Protein AF-A0A5E4AX38-F1 (afdb_monomer_lite)

Organism: Marmota monax (NCBI:txid9995)

InterPro domains:
  IPR026983 Dynein heavy chain [PTHR22878] (1-123)
  IPR027417 P-loop containing nucleoside triphosphate hydrolase [G3DSA:3.40.50.300] (31-123)
  IPR027417 P-loop containing nucleoside triphosphate hydrolase [SSF52540] (55-115)

Structure (mmCIF, N/CA/C/O backbone):
data_AF-A0A5E4AX38-F1
#
_entry.id   AF-A0A5E4AX38-F1
#
loop_
_atom_site.group_PDB
_atom_site.id
_atom_site.type_symbol
_atom_site.label_atom_id
_atom_site.label_alt_id
_atom_site.label_comp_id
_atom_site.label_asym_id
_atom_site.label_entity_id
_atom_site.label_seq_id
_atom_site.pdbx_PDB_ins_code
_atom_site.Cartn_x
_atom_site.Cartn_y
_atom_site.Cartn_z
_atom_site.occupancy
_atom_site.B_iso_or_equiv
_atom_site.auth_seq_id
_atom_site.auth_comp_id
_atom_site.auth_asym_id
_atom_site.auth_atom_id
_atom_site.pdbx_PDB_model_num
ATOM 1 N N . LEU A 1 1 ? 22.314 -14.614 -11.657 1.00 61.66 1 LEU A N 1
ATOM 2 C CA . LEU A 1 1 ? 22.506 -13.319 -10.962 1.00 61.66 1 LEU A CA 1
ATOM 3 C C . LEU A 1 1 ? 22.482 -12.223 -12.022 1.00 61.66 1 LEU A C 1
ATOM 5 O O . LEU A 1 1 ? 22.907 -12.534 -13.134 1.00 61.66 1 LEU A O 1
ATOM 9 N N . PRO A 1 2 ? 21.930 -11.027 -11.743 1.00 66.81 2 PRO A N 1
ATOM 10 C CA . PRO A 1 2 ? 21.822 -9.965 -12.743 1.00 66.81 2 PRO A CA 1
ATOM 11 C C . PRO A 1 2 ? 23.193 -9.628 -13.336 1.00 66.81 2 PRO A C 1
ATOM 13 O O . PRO A 1 2 ? 24.190 -9.583 -12.619 1.00 66.81 2 PRO A O 1
ATOM 16 N N . SER A 1 3 ? 23.237 -9.418 -14.653 1.00 72.06 3 SER A N 1
ATOM 17 C CA . SER A 1 3 ? 24.457 -9.049 -15.382 1.00 72.06 3 SER A CA 1
ATOM 18 C C . SER A 1 3 ? 24.881 -7.596 -15.138 1.00 72.06 3 SER A C 1
ATOM 20 O O . SER A 1 3 ? 26.026 -7.243 -15.401 1.00 72.06 3 SER A O 1
ATOM 22 N N . SER A 1 4 ? 23.963 -6.758 -14.648 1.00 74.69 4 SER A N 1
ATOM 23 C CA . SER A 1 4 ? 24.165 -5.342 -14.330 1.00 74.69 4 SER A CA 1
ATOM 24 C C . SER A 1 4 ? 23.135 -4.875 -13.296 1.00 74.69 4 SER A C 1
ATOM 26 O O . SER A 1 4 ? 21.994 -5.332 -13.341 1.00 74.69 4 SER A O 1
ATOM 28 N N . GLY A 1 5 ? 23.512 -3.933 -12.428 1.00 77.44 5 GLY A N 1
ATOM 29 C CA . GLY A 1 5 ? 22.655 -3.418 -11.352 1.00 77.44 5 GLY A CA 1
ATOM 30 C C . GLY A 1 5 ? 22.780 -4.207 -10.045 1.00 77.44 5 GLY A C 1
ATOM 31 O O . GLY A 1 5 ? 23.462 -5.230 -9.977 1.00 77.44 5 GLY A O 1
ATOM 32 N N . ASP A 1 6 ? 22.146 -3.706 -8.987 1.00 88.00 6 ASP A N 1
ATOM 33 C CA . ASP A 1 6 ? 22.065 -4.405 -7.704 1.00 88.00 6 ASP A CA 1
ATOM 34 C C . ASP A 1 6 ? 20.822 -5.311 -7.635 1.00 88.00 6 ASP A C 1
ATOM 36 O O . ASP A 1 6 ? 19.916 -5.242 -8.469 1.00 88.00 6 ASP A O 1
ATOM 40 N N . LEU A 1 7 ? 20.753 -6.171 -6.616 1.00 88.38 7 LEU A N 1
ATOM 41 C CA . LEU A 1 7 ? 19.589 -7.042 -6.405 1.00 88.38 7 LEU A CA 1
ATOM 42 C C . LEU A 1 7 ? 18.296 -6.262 -6.106 1.00 88.38 7 LEU A C 1
ATOM 44 O O . LEU A 1 7 ? 17.211 -6.819 -6.243 1.00 88.38 7 LEU A O 1
ATOM 48 N N . TRP A 1 8 ? 18.389 -4.989 -5.714 1.00 89.31 8 TRP A N 1
ATOM 49 C CA . TRP A 1 8 ? 17.236 -4.136 -5.420 1.00 89.31 8 TRP A CA 1
ATOM 50 C C . TRP A 1 8 ? 16.588 -3.577 -6.691 1.00 89.31 8 TRP A C 1
ATOM 52 O O . TRP A 1 8 ? 15.394 -3.262 -6.692 1.00 89.31 8 TRP A O 1
ATOM 62 N N . SER A 1 9 ? 17.351 -3.473 -7.777 1.00 90.81 9 SER A N 1
ATOM 63 C CA . SER A 1 9 ? 16.910 -2.979 -9.085 1.00 90.81 9 SER A CA 1
ATOM 64 C C . SER A 1 9 ? 16.128 -4.002 -9.919 1.00 9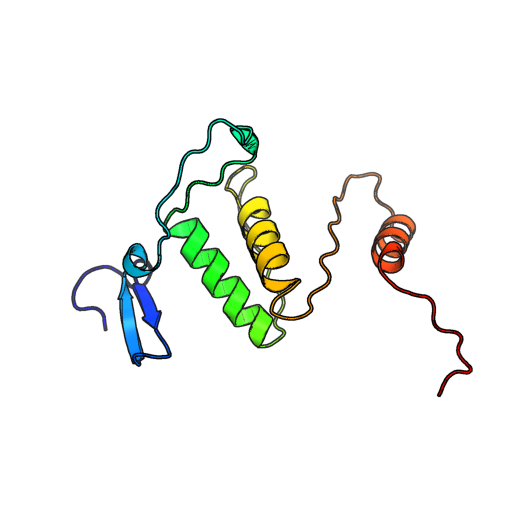0.81 9 SER A C 1
ATOM 66 O O . SER A 1 9 ? 15.535 -3.633 -10.930 1.00 90.81 9 SER A O 1
ATOM 68 N N . ILE A 1 10 ? 16.042 -5.258 -9.472 1.00 92.75 10 ILE A N 1
ATOM 69 C CA . ILE A 1 10 ? 15.393 -6.346 -10.215 1.00 92.75 10 ILE A CA 1
ATOM 70 C C . ILE A 1 10 ? 14.247 -7.009 -9.443 1.00 92.75 10 ILE A C 1
ATOM 72 O O . ILE A 1 10 ? 14.212 -7.011 -8.211 1.00 92.75 10 ILE A O 1
ATOM 76 N N . HIS A 1 11 ? 13.333 -7.631 -10.184 1.00 93.12 11 HIS A N 1
ATOM 77 C CA . HIS A 1 11 ? 12.314 -8.544 -9.681 1.00 93.12 11 HIS A CA 1
ATOM 78 C C . HIS A 1 11 ? 12.417 -9.906 -10.370 1.00 93.12 11 HIS A C 1
ATOM 80 O O . HIS A 1 11 ? 12.995 -10.040 -11.447 1.00 93.12 11 HIS A O 1
ATOM 86 N N . VAL A 1 12 ? 11.839 -10.932 -9.747 1.00 91.31 12 VAL A N 1
ATOM 87 C CA . VAL A 1 12 ? 11.668 -12.240 -10.390 1.00 91.31 12 VAL A CA 1
ATOM 88 C C . VAL A 1 12 ? 10.344 -12.234 -11.143 1.00 91.31 12 VAL A C 1
ATOM 90 O O . VAL A 1 12 ? 9.290 -12.033 -10.534 1.00 91.31 12 VAL A O 1
ATOM 93 N N . ASP A 1 13 ? 10.404 -12.441 -12.454 1.00 89.81 13 ASP A N 1
ATOM 94 C CA . ASP A 1 13 ? 9.263 -12.800 -13.288 1.00 89.81 13 ASP A CA 1
ATOM 95 C C . ASP A 1 13 ? 9.095 -14.325 -13.235 1.00 89.81 13 ASP A C 1
ATOM 97 O O . ASP A 1 13 ? 9.935 -15.085 -13.725 1.00 89.81 13 ASP A O 1
ATOM 101 N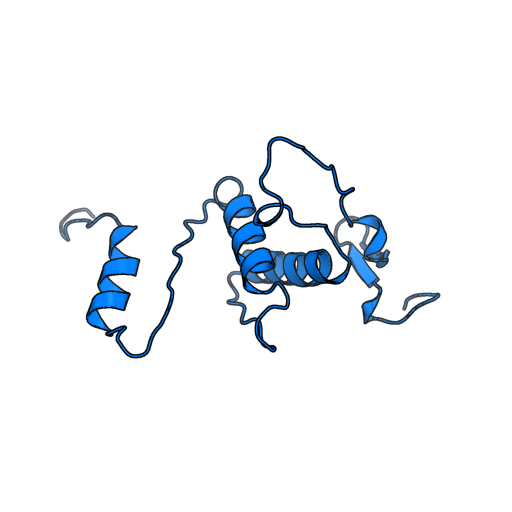 N . PHE A 1 14 ? 8.015 -14.772 -12.596 1.00 88.06 14 PHE A N 1
ATOM 102 C CA . PHE A 1 14 ? 7.721 -16.193 -12.425 1.00 88.06 14 PHE A CA 1
ATOM 103 C C . PHE A 1 14 ? 7.178 -16.855 -13.697 1.00 88.06 14 PHE A C 1
ATOM 105 O O . PHE A 1 14 ? 7.357 -18.064 -13.854 1.00 88.06 14 PHE A O 1
ATOM 112 N N . ASP A 1 15 ? 6.582 -16.088 -14.612 1.00 88.38 15 ASP A N 1
ATOM 113 C CA . ASP A 1 15 ? 6.021 -16.609 -15.858 1.00 88.38 15 ASP A CA 1
ATOM 114 C C . ASP A 1 15 ? 7.145 -16.892 -16.854 1.00 88.38 15 ASP A C 1
ATOM 116 O O . ASP A 1 15 ? 7.229 -17.979 -17.432 1.00 88.38 15 ASP A O 1
ATOM 120 N N . THR A 1 16 ? 8.074 -15.941 -17.004 1.00 90.75 16 THR A N 1
ATOM 121 C CA . THR A 1 16 ? 9.218 -16.103 -17.913 1.00 90.75 16 THR A CA 1
ATOM 122 C C . THR A 1 16 ? 10.465 -16.689 -17.253 1.00 90.75 16 THR A C 1
ATOM 124 O O . THR A 1 16 ? 11.428 -17.007 -17.953 1.00 90.75 16 THR A O 1
ATOM 127 N N . LYS A 1 17 ? 10.440 -16.892 -15.928 1.00 91.19 17 LYS A N 1
ATOM 128 C CA . LYS A 1 17 ? 11.540 -17.441 -15.111 1.00 91.19 17 LYS A CA 1
ATOM 129 C C . LYS A 1 17 ? 12.830 -16.630 -15.245 1.00 91.19 17 LYS A C 1
ATOM 131 O O . LYS A 1 17 ? 13.927 -17.187 -15.321 1.00 91.19 17 LYS A O 1
ATOM 136 N N . ARG A 1 18 ? 12.694 -15.305 -15.290 1.00 89.81 18 ARG A N 1
ATOM 137 C CA . ARG A 1 18 ? 13.800 -14.357 -15.463 1.00 89.81 18 ARG A CA 1
ATOM 138 C C . ARG A 1 18 ? 13.885 -13.376 -14.305 1.00 89.81 18 ARG A C 1
ATOM 140 O O . ARG A 1 18 ? 12.934 -13.170 -13.558 1.00 89.81 18 ARG A O 1
ATOM 147 N N . MET A 1 19 ? 15.073 -12.804 -14.149 1.00 90.12 19 MET A N 1
ATOM 148 C CA . MET A 1 19 ? 15.292 -11.636 -13.306 1.00 90.12 19 MET A CA 1
ATOM 149 C C . MET A 1 19 ? 15.280 -10.417 -14.216 1.00 90.12 19 MET A C 1
ATOM 151 O O . MET A 1 19 ? 16.162 -10.288 -15.063 1.00 90.12 19 MET A O 1
ATOM 155 N N . ASP A 1 20 ? 14.276 -9.568 -14.049 1.00 91.69 20 ASP A N 1
ATOM 156 C CA . ASP A 1 20 ? 14.031 -8.411 -14.900 1.00 91.69 20 ASP A CA 1
ATOM 157 C C . ASP A 1 20 ? 14.104 -7.110 -14.088 1.00 91.69 20 ASP A C 1
ATOM 159 O O . ASP A 1 20 ? 13.743 -7.109 -12.908 1.00 91.69 20 ASP A O 1
ATOM 163 N N . PRO A 1 21 ? 14.563 -5.994 -14.681 1.00 92.69 21 PRO A N 1
ATOM 164 C CA . PRO A 1 21 ? 14.524 -4.691 -14.025 1.00 92.69 21 PRO A CA 1
ATOM 165 C C . PRO A 1 21 ? 13.090 -4.272 -13.686 1.00 92.69 21 PRO A C 1
ATOM 167 O O . PRO A 1 21 ? 12.175 -4.486 -14.487 1.00 92.69 21 PRO A O 1
ATOM 170 N N . TRP A 1 22 ? 12.891 -3.629 -12.531 1.00 94.69 22 TRP A N 1
ATOM 171 C CA . TRP A 1 22 ? 11.573 -3.114 -12.125 1.00 94.69 22 TRP A CA 1
ATOM 172 C C . TRP A 1 22 ? 10.955 -2.194 -13.180 1.00 94.69 22 TRP A C 1
ATOM 174 O O . TRP A 1 22 ? 9.741 -2.216 -13.368 1.00 94.69 22 TRP A O 1
ATOM 184 N N . GLU A 1 23 ? 11.782 -1.440 -13.905 1.00 92.19 23 GLU A N 1
ATOM 185 C CA . GLU A 1 23 ? 11.402 -0.516 -14.975 1.00 92.19 23 GLU A CA 1
ATOM 186 C C . GLU A 1 23 ? 10.523 -1.172 -16.045 1.00 92.19 23 GLU A C 1
ATOM 188 O O . GLU A 1 23 ? 9.688 -0.494 -16.641 1.00 92.19 23 GLU A O 1
ATOM 193 N N . ARG A 1 24 ? 10.650 -2.490 -16.266 1.00 92.62 24 ARG A N 1
ATOM 194 C CA . ARG A 1 24 ? 9.837 -3.223 -17.251 1.00 92.62 24 ARG A CA 1
ATOM 195 C C . ARG A 1 24 ? 8.362 -3.316 -16.867 1.00 92.62 24 ARG A C 1
ATOM 197 O O . ARG A 1 24 ? 7.528 -3.495 -17.750 1.00 92.62 24 ARG A O 1
ATOM 204 N N . ILE A 1 25 ? 8.049 -3.205 -15.578 1.00 94.00 25 ILE A N 1
ATOM 205 C CA . ILE A 1 25 ? 6.688 -3.328 -15.043 1.00 94.00 25 ILE A CA 1
ATOM 206 C C . ILE A 1 25 ? 6.181 -2.031 -14.400 1.00 94.00 25 ILE A C 1
ATOM 208 O O . ILE A 1 25 ? 5.115 -2.033 -13.783 1.00 94.00 25 ILE A O 1
ATOM 212 N N . ILE A 1 26 ? 6.907 -0.914 -14.547 1.00 94.56 26 ILE A N 1
ATOM 213 C CA . ILE A 1 26 ? 6.412 0.400 -14.120 1.00 94.56 26 ILE A CA 1
ATOM 214 C C . ILE A 1 26 ? 5.354 0.877 -15.124 1.00 94.56 26 ILE A C 1
ATOM 216 O O . ILE A 1 26 ? 5.673 1.088 -16.296 1.00 94.56 26 ILE A O 1
ATOM 220 N N . PRO A 1 27 ? 4.092 1.079 -14.701 1.00 92.62 27 PRO A N 1
ATOM 221 C CA . PRO A 1 27 ? 3.064 1.573 -15.601 1.00 92.62 27 PRO A CA 1
ATOM 222 C C . PRO A 1 27 ? 3.331 3.033 -15.977 1.00 92.62 27 PRO A C 1
ATOM 224 O O . PRO A 1 27 ? 3.755 3.843 -15.152 1.00 92.62 27 PRO A O 1
ATOM 227 N N . THR A 1 28 ? 3.032 3.391 -17.226 1.00 93.94 28 THR A N 1
ATOM 228 C CA . THR A 1 28 ? 3.139 4.778 -17.686 1.00 93.94 28 THR A CA 1
ATOM 229 C C . THR A 1 28 ? 2.150 5.662 -16.934 1.00 93.94 28 THR A C 1
ATOM 231 O O . THR A 1 28 ? 0.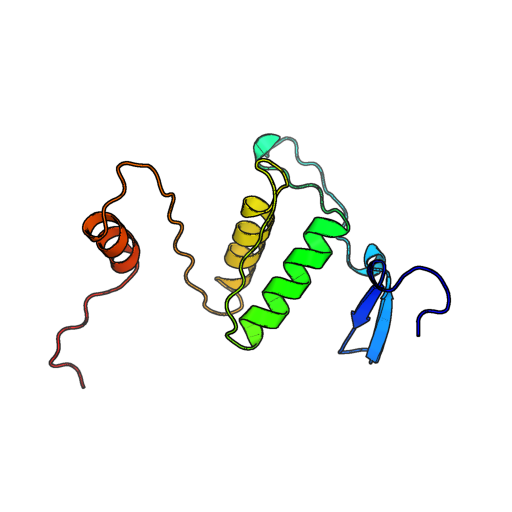941 5.418 -16.956 1.00 93.94 28 THR A O 1
ATOM 234 N N . PHE A 1 29 ? 2.653 6.724 -16.304 1.00 93.31 29 PHE A N 1
ATOM 235 C CA . PHE A 1 29 ? 1.802 7.738 -15.696 1.00 93.31 29 PHE A CA 1
ATOM 236 C C . PHE A 1 29 ? 0.980 8.462 -16.768 1.00 93.31 29 PHE A C 1
ATOM 238 O O . PHE A 1 29 ? 1.530 8.989 -17.736 1.00 93.31 29 PHE A O 1
ATOM 245 N N . LYS A 1 30 ? -0.341 8.515 -16.580 1.00 91.56 30 LYS A N 1
ATOM 246 C CA . LYS A 1 30 ? -1.254 9.290 -17.422 1.00 91.56 30 LYS A CA 1
ATOM 247 C C . LYS A 1 30 ? -1.861 10.408 -16.592 1.00 91.56 30 LYS A C 1
ATOM 249 O O . LYS A 1 30 ? -2.652 10.155 -15.688 1.00 91.56 30 LYS A O 1
ATOM 254 N N . TYR A 1 31 ? -1.483 11.637 -16.911 1.00 92.75 31 TYR A N 1
ATOM 255 C CA . TYR A 1 31 ? -2.063 12.818 -16.291 1.00 92.75 31 TYR A CA 1
ATOM 256 C C . TYR A 1 31 ? -3.519 13.006 -16.742 1.00 92.75 31 TYR A C 1
ATOM 258 O O . TYR A 1 31 ? -3.813 12.910 -17.934 1.00 92.75 31 TYR A O 1
ATOM 266 N N . SER A 1 32 ? -4.409 13.313 -15.799 1.00 93.06 32 SER A N 1
ATOM 267 C CA . SER A 1 32 ? -5.804 13.673 -16.067 1.00 93.06 32 SER A CA 1
ATOM 268 C C . SER A 1 32 ? -6.148 14.958 -15.330 1.00 93.06 32 SER A C 1
ATOM 270 O O . SER A 1 32 ? -5.945 15.038 -14.127 1.00 93.06 32 SER A O 1
ATOM 272 N N . ARG A 1 33 ? -6.691 15.958 -16.028 1.00 94.50 33 ARG A N 1
ATOM 273 C CA . ARG A 1 33 ? -7.101 17.229 -15.401 1.00 94.50 33 ARG A CA 1
ATOM 274 C C . ARG A 1 33 ? -8.335 17.083 -14.509 1.00 94.50 33 ARG A C 1
ATOM 276 O O . ARG A 1 33 ? -8.553 17.937 -13.659 1.00 94.50 33 ARG A O 1
ATOM 283 N N . ASP A 1 34 ? -9.099 16.011 -14.697 1.00 96.06 34 ASP A N 1
ATOM 284 C CA . ASP A 1 34 ? -10.348 15.756 -13.975 1.00 96.06 34 ASP A CA 1
ATOM 285 C C . ASP A 1 34 ? -10.110 15.148 -12.585 1.00 96.06 34 ASP A C 1
ATOM 287 O O . ASP A 1 34 ? -11.005 15.147 -11.743 1.00 96.06 34 ASP A O 1
ATOM 291 N N . ILE A 1 35 ? -8.905 14.626 -12.334 1.00 90.56 35 ILE A N 1
ATOM 292 C CA . ILE A 1 35 ? -8.532 14.020 -11.054 1.00 90.56 35 ILE A CA 1
ATOM 293 C C . ILE A 1 35 ? -7.836 15.088 -10.197 1.00 90.56 35 ILE A C 1
ATOM 295 O O . ILE A 1 35 ? -6.920 15.757 -10.681 1.00 90.56 35 ILE A O 1
ATOM 299 N N . PRO A 1 36 ? -8.207 15.274 -8.920 1.00 91.00 36 PRO A N 1
ATOM 300 C CA . PRO A 1 36 ? -7.469 16.163 -8.033 1.00 91.00 36 PRO A CA 1
ATOM 301 C C . PRO A 1 36 ? -6.006 15.728 -7.882 1.00 91.00 36 PRO A C 1
ATOM 303 O O . PRO A 1 36 ? -5.710 14.543 -7.740 1.00 91.00 36 PRO A O 1
ATOM 306 N N . PHE A 1 37 ? -5.066 16.680 -7.853 1.00 83.62 37 PHE A N 1
ATOM 307 C CA . PHE A 1 37 ? -3.629 16.356 -7.810 1.00 83.62 37 PHE A CA 1
ATOM 308 C C . PHE A 1 37 ? -3.247 15.458 -6.619 1.00 83.62 37 PHE A C 1
ATOM 310 O O . PHE A 1 37 ? -2.353 14.628 -6.740 1.00 83.62 37 PHE A O 1
ATOM 317 N N . PHE A 1 38 ? -3.932 15.603 -5.480 1.00 79.94 38 PHE A N 1
ATOM 318 C CA . PHE A 1 38 ? -3.680 14.826 -4.263 1.00 79.94 38 PHE A CA 1
ATOM 319 C C . PHE A 1 38 ? -4.182 13.374 -4.351 1.00 79.94 38 PHE A C 1
ATOM 321 O O . PHE A 1 38 ? -3.835 12.561 -3.496 1.00 79.94 38 PHE A O 1
ATOM 328 N N . GLU A 1 39 ? -4.975 13.043 -5.372 1.00 80.62 39 GLU A N 1
ATOM 329 C CA . GLU A 1 39 ? -5.410 11.677 -5.689 1.00 80.62 39 GLU A CA 1
ATOM 330 C C . GLU A 1 39 ? -4.549 11.032 -6.784 1.00 80.62 39 GLU A C 1
ATOM 332 O O . GLU A 1 39 ? -4.585 9.814 -6.963 1.00 80.62 39 GLU A O 1
ATOM 337 N N . MET A 1 40 ? -3.733 11.815 -7.500 1.00 85.50 40 MET A N 1
ATOM 338 C CA . MET A 1 40 ? -2.837 11.286 -8.526 1.00 85.50 40 MET A CA 1
ATOM 339 C C . MET A 1 40 ? -1.611 10.620 -7.900 1.00 85.50 40 MET A C 1
ATOM 341 O O . MET A 1 40 ? -0.760 11.274 -7.299 1.00 85.50 40 MET A O 1
ATOM 345 N N . LEU A 1 41 ? -1.468 9.313 -8.118 1.00 84.88 41 LEU A N 1
ATOM 346 C CA . LEU A 1 41 ? -0.252 8.579 -7.786 1.00 84.88 41 LEU A CA 1
ATOM 347 C C . LEU A 1 41 ? 0.622 8.426 -9.030 1.00 84.88 41 LEU A C 1
ATOM 349 O O . LEU A 1 41 ? 0.233 7.756 -9.986 1.00 84.88 41 LEU A O 1
ATOM 353 N N . VAL A 1 42 ? 1.823 9.003 -8.998 1.00 90.12 42 VAL A N 1
ATOM 354 C CA . VAL A 1 42 ? 2.848 8.749 -10.017 1.00 90.12 42 VAL A CA 1
ATOM 355 C C . VAL A 1 42 ? 3.524 7.411 -9.703 1.00 90.12 42 VAL A C 1
ATOM 357 O O . VAL A 1 42 ? 4.114 7.281 -8.627 1.00 90.12 42 VAL A O 1
ATOM 360 N N . PRO A 1 43 ? 3.462 6.411 -10.600 1.00 92.50 43 PRO A N 1
ATOM 361 C CA . PRO A 1 43 ? 4.155 5.149 -10.406 1.00 92.50 43 PRO A CA 1
ATOM 362 C C . PRO A 1 43 ? 5.669 5.362 -10.419 1.00 92.50 43 PRO A C 1
ATOM 364 O O . PRO A 1 43 ? 6.235 5.896 -11.370 1.00 92.50 43 PRO A O 1
ATOM 367 N N . THR A 1 44 ? 6.322 4.917 -9.357 1.00 93.12 44 THR A N 1
ATOM 368 C CA . THR A 1 44 ? 7.780 4.858 -9.223 1.00 93.12 44 THR A CA 1
ATOM 369 C C . THR A 1 44 ? 8.229 3.424 -8.977 1.00 93.12 44 THR A C 1
ATOM 371 O O . THR A 1 44 ? 7.426 2.578 -8.565 1.00 93.12 44 THR A O 1
ATOM 374 N N . THR A 1 45 ? 9.528 3.164 -9.141 1.00 94.12 45 THR A N 1
ATOM 375 C CA . THR A 1 45 ? 10.153 1.878 -8.807 1.00 94.12 45 THR A CA 1
ATOM 376 C C . THR A 1 45 ? 9.754 1.392 -7.413 1.00 94.12 45 THR A C 1
ATOM 378 O O . THR A 1 45 ? 9.368 0.238 -7.258 1.00 94.12 45 THR A O 1
ATOM 381 N N . ASP A 1 46 ? 9.752 2.271 -6.407 1.00 91.94 46 ASP A N 1
ATOM 382 C CA . ASP A 1 46 ? 9.400 1.891 -5.036 1.00 91.94 46 ASP A CA 1
ATOM 383 C C . ASP A 1 46 ? 7.918 1.534 -4.891 1.00 91.94 46 ASP A C 1
ATOM 385 O O . ASP A 1 46 ? 7.589 0.506 -4.297 1.00 91.94 46 ASP A O 1
ATOM 389 N N . THR A 1 47 ? 7.007 2.329 -5.466 1.00 93.50 47 THR A N 1
ATOM 390 C CA . THR A 1 47 ? 5.564 2.024 -5.391 1.00 93.50 47 THR A CA 1
ATOM 391 C C . THR A 1 47 ? 5.229 0.682 -6.040 1.00 93.50 47 THR A C 1
ATOM 393 O O . THR A 1 47 ? 4.422 -0.079 -5.503 1.00 93.50 47 THR A O 1
ATOM 396 N N . VAL A 1 48 ? 5.897 0.361 -7.152 1.00 94.69 48 VAL A N 1
ATOM 397 C CA . VAL A 1 48 ? 5.729 -0.902 -7.873 1.00 94.69 48 VAL A CA 1
ATOM 398 C C . VAL A 1 48 ? 6.365 -2.051 -7.098 1.00 94.69 48 VAL A C 1
ATOM 400 O O . VAL A 1 48 ? 5.703 -3.062 -6.881 1.00 94.69 48 VAL A O 1
ATOM 403 N N . ARG A 1 49 ? 7.595 -1.883 -6.594 1.00 95.06 49 ARG A N 1
ATOM 404 C CA . ARG A 1 49 ? 8.314 -2.895 -5.804 1.00 95.06 49 ARG A CA 1
ATOM 405 C C . ARG A 1 49 ? 7.534 -3.312 -4.560 1.00 95.06 49 ARG A C 1
ATOM 407 O O . ARG A 1 49 ? 7.294 -4.500 -4.346 1.00 95.06 49 ARG A O 1
ATOM 414 N N . PHE A 1 50 ? 7.126 -2.352 -3.731 1.00 95.94 50 PHE A N 1
ATOM 415 C CA . PHE A 1 50 ? 6.414 -2.655 -2.488 1.00 95.94 50 PHE A CA 1
ATOM 416 C C . PHE A 1 50 ? 4.993 -3.164 -2.745 1.00 95.94 50 PHE A C 1
ATOM 418 O O . PHE A 1 50 ? 4.540 -4.067 -2.040 1.00 95.94 50 PHE A O 1
ATOM 425 N N . GLY A 1 51 ? 4.312 -2.647 -3.774 1.00 95.06 51 GLY A N 1
ATOM 426 C CA . GLY A 1 51 ? 3.016 -3.167 -4.210 1.00 95.06 51 GLY A CA 1
ATOM 427 C C . GLY A 1 51 ? 3.105 -4.618 -4.690 1.00 95.06 51 GLY A C 1
ATOM 428 O O . GLY A 1 51 ? 2.302 -5.446 -4.272 1.00 95.06 51 GLY A O 1
ATOM 429 N N . TYR A 1 52 ? 4.121 -4.945 -5.493 1.00 94.88 52 TYR A N 1
ATOM 430 C CA . TYR A 1 52 ? 4.379 -6.301 -5.980 1.00 94.88 52 TYR A CA 1
ATOM 431 C C . TYR A 1 52 ? 4.625 -7.282 -4.831 1.00 94.88 52 TYR A C 1
ATOM 433 O O . TYR A 1 52 ? 3.998 -8.337 -4.768 1.00 94.88 52 TYR A O 1
ATOM 441 N N . LEU A 1 53 ? 5.503 -6.930 -3.886 1.00 95.38 53 LEU A N 1
ATOM 442 C CA . LEU A 1 53 ? 5.786 -7.785 -2.730 1.00 95.38 53 LEU A CA 1
ATOM 443 C C . LEU A 1 53 ? 4.537 -8.013 -1.874 1.00 95.38 53 LEU A C 1
ATOM 445 O O . LEU A 1 53 ? 4.265 -9.147 -1.480 1.00 95.38 53 LEU A O 1
ATOM 449 N N . MET A 1 54 ? 3.760 -6.957 -1.618 1.00 96.50 54 MET A N 1
ATOM 450 C CA . MET A 1 54 ? 2.515 -7.075 -0.863 1.00 96.50 54 MET A CA 1
ATOM 451 C C . MET A 1 54 ? 1.509 -7.984 -1.576 1.00 96.50 54 MET A C 1
ATOM 453 O O . MET A 1 54 ? 0.913 -8.842 -0.933 1.00 96.50 54 MET A O 1
ATOM 457 N N . GLU A 1 55 ? 1.366 -7.864 -2.895 1.00 94.38 55 GLU A N 1
ATOM 458 C CA . GLU A 1 55 ? 0.480 -8.715 -3.696 1.00 94.38 55 GLU A CA 1
ATOM 459 C C . GLU A 1 55 ? 0.878 -10.192 -3.624 1.00 94.38 55 GLU A C 1
ATOM 461 O O . GLU A 1 55 ? 0.030 -11.046 -3.364 1.00 94.38 55 GLU A O 1
ATOM 466 N N . LYS A 1 56 ? 2.172 -10.504 -3.781 1.00 93.88 56 LYS A N 1
ATOM 467 C CA . LYS A 1 56 ? 2.660 -11.888 -3.699 1.00 93.88 56 LYS A CA 1
ATOM 468 C C . LYS A 1 56 ? 2.468 -12.491 -2.309 1.00 93.88 56 LYS A C 1
ATOM 470 O O . LYS A 1 56 ? 2.062 -13.645 -2.215 1.00 93.88 56 LYS A O 1
ATOM 475 N N . LEU A 1 57 ? 2.709 -11.726 -1.244 1.00 96.12 57 LEU A N 1
ATOM 476 C CA . LEU A 1 57 ? 2.495 -12.190 0.132 1.00 96.12 57 LEU A CA 1
ATOM 477 C C . LEU A 1 57 ? 1.006 -12.401 0.439 1.00 96.12 57 LEU A C 1
ATOM 479 O O . LEU A 1 57 ? 0.637 -13.418 1.027 1.00 96.12 57 LEU A O 1
ATOM 483 N N . LEU A 1 58 ? 0.133 -11.498 -0.015 1.00 94.62 58 LEU A N 1
ATOM 484 C CA . LEU A 1 58 ? -1.311 -11.649 0.168 1.00 94.62 58 LEU A CA 1
ATOM 485 C C . LEU A 1 58 ? -1.874 -12.850 -0.598 1.00 94.62 58 LEU A C 1
ATOM 487 O O . LEU A 1 58 ? -2.735 -13.543 -0.057 1.00 94.62 58 LEU A O 1
ATOM 491 N N . ALA A 1 59 ? -1.352 -13.151 -1.792 1.00 92.50 59 ALA A N 1
ATOM 492 C CA . ALA A 1 59 ? -1.753 -14.324 -2.573 1.00 92.50 59 ALA A CA 1
ATOM 493 C C . ALA A 1 59 ? -1.524 -15.652 -1.824 1.00 92.50 59 ALA A C 1
ATOM 495 O O . ALA A 1 59 ? -2.265 -16.613 -2.024 1.00 92.50 59 ALA A O 1
ATOM 496 N N . VAL A 1 60 ? -0.543 -15.695 -0.915 1.00 94.81 60 VAL A N 1
ATOM 497 C CA . VAL A 1 60 ? -0.276 -16.838 -0.022 1.00 94.81 60 VAL A CA 1
ATOM 498 C C . VAL A 1 60 ? -0.767 -16.605 1.413 1.00 94.81 60 VAL A C 1
ATOM 500 O O . VAL A 1 60 ? -0.344 -17.294 2.336 1.00 94.81 60 VAL A O 1
ATOM 503 N N . LYS A 1 61 ? -1.691 -15.654 1.609 1.00 94.31 61 LYS A N 1
ATOM 504 C CA . LYS A 1 61 ? -2.348 -15.332 2.890 1.00 94.31 61 LYS A CA 1
ATOM 505 C C . LYS A 1 61 ? -1.386 -14.909 4.010 1.00 94.31 61 LYS A C 1
ATOM 507 O O . LYS A 1 61 ? -1.682 -15.111 5.187 1.00 94.31 61 LYS A O 1
ATOM 512 N N . HIS A 1 62 ? -0.267 -14.276 3.660 1.00 97.19 62 HIS A N 1
ATOM 513 C CA . HIS A 1 62 ? 0.660 -13.687 4.623 1.00 97.19 62 HIS A CA 1
ATOM 514 C C . HIS A 1 62 ? 0.412 -12.184 4.808 1.00 97.19 62 HIS A C 1
ATOM 516 O O . HIS A 1 62 ? 0.380 -11.414 3.848 1.00 97.19 62 HIS A O 1
ATOM 522 N N . SER A 1 63 ? 0.264 -11.765 6.068 1.00 95.94 63 SER A N 1
ATOM 523 C CA . SER A 1 63 ? 0.096 -10.359 6.449 1.00 95.94 63 SER A CA 1
ATOM 524 C C . SER A 1 63 ? 1.372 -9.548 6.221 1.00 95.94 63 SER A C 1
ATOM 526 O O . SER A 1 63 ? 2.480 -10.036 6.441 1.00 95.94 63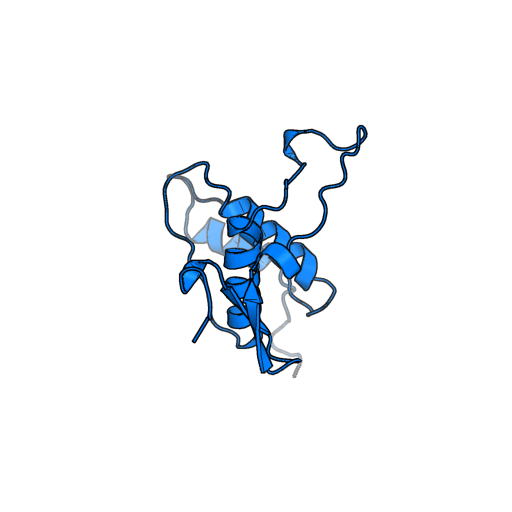 SER A O 1
ATOM 528 N N . VAL A 1 64 ? 1.207 -8.280 5.838 1.00 96.56 64 VAL A N 1
ATOM 529 C CA . VAL A 1 64 ? 2.311 -7.365 5.513 1.00 96.56 64 VAL A CA 1
ATOM 530 C C . VAL A 1 64 ? 2.247 -6.130 6.402 1.00 96.56 64 VAL A C 1
ATOM 532 O O . VAL A 1 64 ? 1.190 -5.519 6.549 1.00 96.56 64 VAL A O 1
ATOM 535 N N . LEU A 1 65 ? 3.393 -5.741 6.964 1.00 96.56 65 LEU A N 1
ATOM 536 C CA . LEU A 1 65 ? 3.565 -4.500 7.714 1.00 96.56 65 LEU A CA 1
ATOM 537 C C . LEU A 1 65 ? 4.579 -3.608 6.995 1.00 96.56 65 LEU A C 1
ATOM 539 O O . LEU A 1 65 ? 5.748 -3.965 6.875 1.00 96.56 65 LEU A O 1
ATOM 543 N N . PHE A 1 66 ? 4.146 -2.426 6.557 1.00 96.12 66 PHE A N 1
ATOM 544 C CA . PHE A 1 66 ? 5.061 -1.407 6.047 1.00 96.12 66 PHE A CA 1
ATOM 545 C C . PHE A 1 66 ? 5.575 -0.516 7.179 1.00 96.12 66 PHE A C 1
ATOM 547 O O . PHE A 1 66 ? 4.790 0.073 7.922 1.00 96.12 66 PHE A O 1
ATOM 554 N N . THR A 1 67 ? 6.894 -0.349 7.263 1.00 95.75 67 THR A N 1
ATOM 555 C CA . THR A 1 67 ? 7.568 0.515 8.243 1.00 95.75 67 THR A CA 1
ATOM 556 C C . THR A 1 67 ? 8.221 1.721 7.558 1.00 95.75 67 THR A C 1
ATOM 558 O O . THR A 1 67 ? 8.447 1.726 6.349 1.00 95.75 67 THR A O 1
ATOM 561 N N . GLY A 1 68 ? 8.462 2.799 8.311 1.00 94.31 68 GLY A N 1
ATOM 562 C CA . GLY A 1 68 ? 9.131 4.015 7.828 1.00 94.31 68 GLY A CA 1
ATOM 563 C C . GLY A 1 68 ? 8.425 5.307 8.248 1.00 94.31 68 GLY A C 1
ATOM 564 O O . GLY A 1 68 ? 7.299 5.270 8.745 1.00 94.31 68 GLY A O 1
ATOM 565 N N . ILE A 1 69 ? 9.059 6.452 7.991 1.00 96.19 69 ILE A N 1
ATOM 566 C CA . ILE A 1 69 ? 8.593 7.792 8.407 1.00 96.19 69 ILE A CA 1
ATOM 567 C C . ILE A 1 69 ? 7.234 8.190 7.805 1.00 96.19 69 ILE A C 1
ATOM 569 O O . ILE A 1 69 ? 6.744 7.567 6.868 1.00 96.19 69 ILE A O 1
ATOM 573 N N . THR A 1 70 ? 6.578 9.224 8.317 1.00 93.31 70 THR A N 1
ATOM 574 C CA . THR A 1 70 ? 5.319 9.712 7.732 1.00 93.31 70 THR A CA 1
ATOM 575 C C . THR A 1 70 ? 5.543 10.304 6.330 1.00 93.31 70 THR A C 1
ATOM 577 O O . THR A 1 70 ? 6.641 10.723 5.985 1.00 93.31 70 THR A O 1
ATOM 580 N N . GLY A 1 71 ? 4.513 10.282 5.475 1.00 88.44 71 GLY A N 1
ATOM 581 C CA . GLY A 1 71 ? 4.556 10.942 4.159 1.00 88.44 71 GLY A CA 1
ATOM 582 C C . GLY A 1 71 ? 5.230 10.181 3.005 1.00 88.44 71 GLY A C 1
ATOM 583 O O . GLY A 1 71 ? 5.141 10.638 1.876 1.00 88.44 71 GLY A O 1
ATOM 584 N N . VAL A 1 72 ? 5.823 8.999 3.218 1.00 90.94 72 VAL A N 1
ATOM 585 C CA . VAL A 1 72 ? 6.529 8.245 2.145 1.00 90.94 72 VAL A CA 1
ATOM 586 C C . VAL A 1 72 ? 5.642 7.285 1.330 1.00 90.94 72 VAL A C 1
ATOM 588 O O . VAL A 1 72 ? 6.080 6.224 0.904 1.00 90.94 72 VAL A O 1
ATOM 591 N N . GLY A 1 73 ? 4.349 7.577 1.175 1.00 89.94 73 GLY A N 1
ATOM 592 C CA . GLY A 1 73 ? 3.477 6.812 0.264 1.00 89.94 73 GLY A CA 1
ATOM 593 C C . GLY A 1 73 ? 3.009 5.418 0.723 1.00 89.94 73 GLY A C 1
ATOM 594 O O . GLY A 1 73 ? 2.206 4.809 0.022 1.00 89.94 73 GLY A O 1
ATOM 595 N N . LYS A 1 74 ? 3.402 4.923 1.909 1.00 94.31 74 LYS A N 1
ATOM 596 C CA . LYS A 1 74 ? 2.975 3.603 2.450 1.00 94.31 74 LYS A CA 1
ATOM 597 C C . LYS A 1 74 ? 1.468 3.345 2.350 1.00 94.31 74 LYS A C 1
ATOM 599 O O . LYS A 1 74 ? 1.039 2.320 1.827 1.00 94.31 74 LYS A O 1
ATOM 604 N N . THR A 1 75 ? 0.664 4.283 2.853 1.00 93.81 75 THR A N 1
ATOM 605 C CA . THR A 1 75 ? -0.801 4.163 2.857 1.00 93.81 75 THR A CA 1
ATOM 606 C C . THR A 1 75 ? -1.359 4.114 1.441 1.00 93.81 75 THR A C 1
ATOM 608 O O . THR A 1 75 ? -2.296 3.367 1.183 1.00 93.81 75 THR A O 1
ATOM 611 N N . VAL A 1 76 ? -0.778 4.885 0.522 1.00 91.75 76 VAL A N 1
ATOM 612 C CA . VAL A 1 76 ? -1.227 4.947 -0.870 1.00 91.75 76 VAL A CA 1
ATOM 613 C C . VAL A 1 76 ? -0.943 3.628 -1.589 1.00 91.75 76 VAL A C 1
ATOM 615 O O . VAL A 1 76 ? -1.832 3.107 -2.256 1.00 91.75 76 VAL A O 1
ATOM 618 N N . ILE A 1 77 ? 0.236 3.034 -1.373 1.00 94.31 77 ILE A N 1
ATOM 619 C CA . ILE A 1 77 ? 0.597 1.716 -1.921 1.00 94.31 77 ILE A CA 1
ATOM 620 C C . ILE A 1 77 ? -0.380 0.641 -1.427 1.00 94.31 77 ILE A C 1
ATOM 622 O O . ILE A 1 77 ? -0.970 -0.076 -2.235 1.00 94.31 77 ILE A O 1
ATOM 626 N N . ALA A 1 78 ? -0.597 0.559 -0.108 1.00 94.94 78 ALA A N 1
ATOM 627 C CA . ALA A 1 78 ? -1.471 -0.454 0.482 1.00 94.94 78 ALA A CA 1
ATOM 628 C C . ALA A 1 78 ? -2.926 -0.316 0.007 1.00 94.94 78 ALA A C 1
ATOM 630 O O . ALA A 1 78 ? -3.535 -1.300 -0.410 1.00 94.94 78 ALA A O 1
ATOM 631 N N . LYS A 1 79 ? -3.478 0.905 0.030 1.00 93.06 79 LYS A N 1
ATOM 632 C CA . LYS A 1 79 ? -4.847 1.172 -0.437 1.00 93.06 79 LYS A CA 1
ATOM 633 C C . LYS A 1 79 ? -5.004 0.887 -1.927 1.00 93.06 79 LYS A C 1
ATOM 635 O O . LYS A 1 79 ? -5.964 0.231 -2.311 1.00 93.06 79 LYS A O 1
ATOM 640 N N . GLY A 1 80 ? -4.058 1.339 -2.752 1.00 90.38 80 GLY A N 1
ATOM 641 C CA . GLY A 1 80 ? -4.095 1.125 -4.197 1.00 90.38 80 GLY A CA 1
ATOM 642 C C . GLY A 1 80 ? -4.127 -0.358 -4.563 1.00 90.38 80 GLY A C 1
ATOM 643 O O . GLY A 1 80 ? -4.951 -0.771 -5.377 1.00 90.38 80 GLY A O 1
ATOM 644 N N . LEU A 1 81 ? -3.289 -1.175 -3.912 1.00 93.06 81 LEU A N 1
ATOM 645 C CA . LEU A 1 81 ? -3.313 -2.622 -4.113 1.00 93.06 81 LEU A CA 1
ATOM 646 C C . LEU A 1 81 ? -4.633 -3.244 -3.639 1.00 93.06 81 LEU A C 1
ATOM 648 O O . LEU A 1 81 ? -5.240 -3.998 -4.392 1.00 93.06 81 LEU A O 1
ATOM 652 N N . LEU A 1 82 ? -5.081 -2.930 -2.419 1.00 93.81 82 LEU A N 1
ATOM 653 C CA . LEU A 1 82 ? -6.306 -3.500 -1.849 1.00 93.81 82 LEU A CA 1
ATOM 654 C C . LEU A 1 82 ? -7.544 -3.201 -2.705 1.00 93.81 82 LEU A C 1
ATOM 656 O O . LEU A 1 82 ? -8.350 -4.098 -2.932 1.00 93.81 82 LEU A O 1
ATOM 660 N N . THR A 1 83 ? -7.660 -1.980 -3.234 1.00 90.25 83 THR A N 1
ATOM 661 C CA . THR A 1 83 ? -8.725 -1.613 -4.179 1.00 90.25 83 THR A CA 1
ATOM 662 C C . THR A 1 83 ? -8.648 -2.436 -5.468 1.00 90.25 83 THR A C 1
ATOM 664 O O . THR A 1 83 ? -9.671 -2.902 -5.956 1.00 90.25 83 THR A O 1
ATOM 667 N N . ARG A 1 84 ? -7.446 -2.677 -6.011 1.00 88.69 84 ARG A N 1
ATOM 668 C CA . ARG A 1 84 ? -7.265 -3.478 -7.236 1.00 88.69 84 ARG A CA 1
ATOM 669 C C . ARG A 1 84 ? -7.643 -4.951 -7.044 1.00 88.69 84 ARG A C 1
ATOM 671 O O . ARG A 1 84 ? -8.223 -5.566 -7.939 1.00 88.69 84 ARG A O 1
ATOM 678 N N . ILE A 1 85 ? -7.303 -5.526 -5.891 1.00 91.06 85 ILE A N 1
ATOM 679 C CA . ILE A 1 85 ? -7.562 -6.945 -5.600 1.00 91.06 85 ILE A CA 1
ATOM 680 C C . ILE A 1 85 ? -8.956 -7.200 -5.012 1.00 91.06 85 ILE A C 1
ATOM 682 O O . ILE A 1 85 ? -9.360 -8.354 -4.884 1.00 91.06 85 ILE A O 1
ATOM 686 N N . GLN A 1 86 ? -9.702 -6.145 -4.672 1.00 91.25 86 GLN A N 1
ATOM 687 C CA . GLN A 1 86 ? -11.063 -6.257 -4.151 1.00 91.25 86 GLN A CA 1
ATOM 688 C C . GLN A 1 86 ? -11.977 -6.995 -5.136 1.00 91.25 86 GLN A C 1
ATOM 690 O O . GLN A 1 86 ? -12.581 -8.001 -4.774 1.00 91.25 86 GLN A O 1
ATOM 695 N N . GLU A 1 87 ? -12.032 -6.546 -6.390 1.00 84.56 87 GLU A N 1
ATOM 696 C CA . GLU A 1 87 ? -12.874 -7.179 -7.414 1.00 84.56 87 GLU A CA 1
ATOM 697 C C . GLU A 1 87 ? -12.241 -8.456 -7.974 1.00 84.56 87 GLU A C 1
ATOM 699 O O . GLU A 1 87 ? -12.922 -9.461 -8.158 1.00 84.56 87 GLU A O 1
ATOM 704 N N . SER A 1 88 ? -10.927 -8.441 -8.216 1.00 88.75 88 SER A N 1
ATOM 705 C CA . SER A 1 88 ? -10.243 -9.541 -8.911 1.00 88.75 88 SER A CA 1
ATOM 706 C C . SER A 1 88 ? -9.955 -10.763 -8.033 1.00 88.75 88 SER A C 1
ATOM 708 O O . SER A 1 88 ? -9.840 -11.867 -8.559 1.00 88.75 88 SER A O 1
ATOM 710 N N . ALA A 1 89 ? -9.857 -10.595 -6.710 1.00 88.69 89 ALA A N 1
ATOM 711 C CA . ALA A 1 89 ? -9.534 -11.672 -5.770 1.00 88.69 89 ALA A CA 1
ATOM 712 C C . ALA A 1 89 ? -10.511 -11.774 -4.579 1.00 88.69 89 ALA A C 1
ATOM 714 O O . ALA A 1 89 ? -10.261 -12.537 -3.646 1.00 88.69 89 ALA A O 1
ATOM 715 N N . GLY A 1 90 ? -11.622 -11.026 -4.596 1.00 87.69 90 GLY A N 1
ATOM 716 C CA . GLY A 1 90 ? -12.683 -11.118 -3.586 1.00 87.69 90 GLY A CA 1
ATOM 717 C C . GLY A 1 90 ? -12.306 -10.567 -2.206 1.00 87.69 90 GLY A C 1
ATOM 718 O O . GLY A 1 90 ? -12.888 -10.973 -1.199 1.00 87.69 90 GLY A O 1
ATOM 719 N N . TYR A 1 91 ? -11.321 -9.668 -2.131 1.00 90.62 91 TYR A N 1
ATOM 720 C CA . TYR A 1 91 ? -10.942 -9.020 -0.874 1.00 90.62 91 TYR A CA 1
ATOM 721 C C . TYR A 1 91 ? -11.953 -7.937 -0.490 1.00 90.62 91 TYR A C 1
ATOM 723 O O . TYR A 1 91 ? -12.400 -7.166 -1.329 1.00 90.62 91 TYR A O 1
ATOM 731 N N . VAL A 1 92 ? -12.256 -7.809 0.803 1.00 91.19 92 VAL A N 1
ATOM 732 C CA . VAL A 1 92 ? -13.071 -6.704 1.331 1.00 91.19 92 VAL A CA 1
ATOM 733 C C . VAL A 1 92 ? -12.184 -5.823 2.213 1.00 91.19 92 VAL A C 1
ATOM 735 O O . VAL A 1 92 ? -11.909 -6.192 3.357 1.00 91.19 92 VAL A O 1
ATOM 738 N N . PRO A 1 93 ? -11.685 -4.680 1.710 1.00 91.81 93 PRO A N 1
ATOM 739 C CA . PRO A 1 93 ? -10.813 -3.822 2.497 1.00 91.81 93 PRO A CA 1
ATOM 740 C C . PRO A 1 93 ? -11.575 -3.099 3.613 1.00 91.81 93 PRO A C 1
ATOM 742 O O . PRO A 1 93 ? -12.630 -2.498 3.400 1.00 91.81 93 PRO A O 1
ATOM 745 N N . VAL A 1 94 ? -10.979 -3.103 4.806 1.00 92.31 94 VAL A N 1
ATOM 746 C CA . VAL A 1 94 ? -11.425 -2.327 5.969 1.00 92.31 94 VAL A CA 1
ATOM 747 C C . VAL A 1 94 ? -10.314 -1.354 6.345 1.00 92.31 94 VAL A C 1
ATOM 749 O O . VAL A 1 94 ? -9.189 -1.763 6.625 1.00 92.31 94 VAL A O 1
ATOM 752 N N . TYR A 1 95 ? -10.620 -0.057 6.348 1.00 92.38 95 TYR A N 1
ATOM 753 C CA . TYR A 1 95 ? -9.651 0.992 6.664 1.00 92.38 95 TYR A CA 1
ATOM 754 C C . TYR A 1 95 ? -9.874 1.524 8.079 1.00 92.38 95 TYR A C 1
ATOM 756 O O . TYR A 1 95 ? -10.924 2.086 8.380 1.00 92.38 95 TYR A O 1
ATOM 764 N N . LEU A 1 96 ? -8.861 1.369 8.932 1.00 93.75 96 LEU A N 1
ATOM 765 C CA . LEU A 1 96 ? -8.864 1.786 10.333 1.00 93.75 96 LEU A CA 1
ATOM 766 C C . LEU A 1 96 ? -7.792 2.855 10.555 1.00 93.75 96 LEU A C 1
ATOM 768 O O . LEU A 1 96 ? -6.625 2.636 10.235 1.00 93.75 96 LEU A O 1
ATOM 772 N N . ASN A 1 97 ? -8.180 3.991 11.135 1.00 94.06 97 ASN A N 1
ATOM 773 C CA . ASN A 1 97 ? -7.251 5.032 11.574 1.00 94.06 97 ASN A CA 1
ATOM 774 C C . ASN A 1 97 ? -7.255 5.089 13.105 1.00 94.06 97 ASN A C 1
ATOM 776 O O . ASN A 1 97 ? -8.309 5.271 13.718 1.00 94.06 97 ASN A O 1
ATOM 780 N N . PHE A 1 98 ? -6.081 4.955 13.717 1.00 95.19 98 PHE A N 1
ATOM 781 C CA . PHE A 1 98 ? -5.930 5.034 15.167 1.00 95.19 98 PHE A CA 1
ATOM 782 C C . PHE A 1 98 ? -5.555 6.449 15.607 1.00 95.19 98 PHE A C 1
ATOM 784 O O . PHE A 1 98 ? -4.737 7.118 14.978 1.00 95.19 98 PHE A O 1
ATOM 791 N N . SER A 1 99 ? -6.144 6.884 16.715 1.00 95.88 99 SER A N 1
ATOM 792 C CA . SER A 1 99 ? -5.725 8.052 17.483 1.00 95.88 99 SER A CA 1
ATOM 793 C C . SER A 1 99 ? -5.658 7.678 18.964 1.00 95.88 99 SER A C 1
ATOM 795 O O . SER A 1 99 ? -6.051 6.576 19.350 1.00 95.88 99 SER A O 1
ATOM 797 N N . ALA A 1 100 ? -5.222 8.610 19.814 1.00 95.69 100 ALA A N 1
ATOM 798 C CA . ALA A 1 100 ? -5.216 8.416 21.266 1.00 95.69 100 ALA A CA 1
ATOM 799 C C . ALA A 1 100 ? -6.612 8.131 21.864 1.00 95.69 100 ALA A C 1
ATOM 801 O O . ALA A 1 100 ? -6.710 7.677 22.997 1.00 95.69 100 ALA A O 1
ATOM 802 N N . GLN A 1 101 ? -7.691 8.392 21.116 1.00 94.00 101 GLN A N 1
ATOM 803 C CA . GLN A 1 101 ? -9.075 8.175 21.548 1.00 94.00 101 GLN A CA 1
ATOM 804 C C . GLN A 1 101 ? -9.714 6.921 20.927 1.00 94.00 101 GLN A C 1
ATOM 806 O O . GLN A 1 101 ? -10.904 6.669 21.127 1.00 94.00 101 GLN A O 1
ATOM 811 N N . THR A 1 102 ? -8.972 6.133 20.142 1.00 96.31 102 THR A N 1
ATOM 812 C CA . THR A 1 102 ? -9.506 4.894 19.567 1.00 96.31 102 THR A CA 1
ATOM 813 C C . THR A 1 102 ? -9.516 3.790 20.622 1.00 96.31 102 THR A C 1
ATOM 815 O O . THR A 1 102 ? -8.468 3.285 21.013 1.00 96.31 102 THR A O 1
ATOM 818 N N . SER A 1 103 ? -10.709 3.395 21.071 1.00 97.31 103 SER A N 1
ATOM 819 C CA . SER A 1 103 ? -10.897 2.274 21.997 1.00 97.31 103 SER A CA 1
ATOM 820 C C . SER A 1 103 ? -10.948 0.922 21.273 1.00 97.31 103 SER A C 1
ATOM 822 O O . SER A 1 103 ? -11.175 0.839 20.059 1.00 97.31 103 SER A O 1
ATOM 824 N N . SER A 1 104 ? -10.780 -0.164 22.032 1.00 97.31 104 SER A N 1
ATOM 825 C CA . SER A 1 104 ? -10.977 -1.532 21.534 1.00 97.31 104 SER A CA 1
ATOM 826 C C . SER A 1 104 ? -12.403 -1.752 21.022 1.00 97.31 104 SER A C 1
ATOM 828 O O . SER A 1 104 ? -12.573 -2.293 19.934 1.00 97.31 104 SER A O 1
ATOM 830 N N . ALA A 1 105 ? -13.410 -1.247 21.745 1.00 97.00 105 ALA A N 1
ATOM 831 C CA . ALA A 1 105 ? -14.813 -1.302 21.335 1.00 97.00 105 ALA A CA 1
ATOM 832 C C . ALA A 1 105 ? -15.031 -0.635 19.967 1.00 97.00 105 ALA A C 1
ATOM 834 O O . ALA A 1 105 ? -15.565 -1.258 19.054 1.00 97.00 105 ALA A O 1
ATOM 835 N N . ARG A 1 106 ? -14.498 0.581 19.774 1.00 94.94 106 ARG A N 1
ATOM 836 C CA . ARG A 1 106 ? -14.586 1.290 18.489 1.00 94.94 106 ARG A CA 1
ATOM 837 C C . ARG A 1 106 ? -13.881 0.535 17.360 1.00 94.94 106 ARG A C 1
ATOM 839 O O . ARG A 1 106 ? -14.348 0.534 16.227 1.00 94.94 106 ARG A O 1
ATOM 846 N N . THR A 1 107 ? -12.752 -0.107 17.656 1.00 95.94 107 THR A N 1
ATOM 847 C CA . THR A 1 107 ? -12.024 -0.925 16.673 1.00 95.94 107 THR A CA 1
ATOM 848 C C . THR A 1 107 ? -12.865 -2.119 16.223 1.00 95.94 107 THR A C 1
ATOM 850 O O . THR A 1 107 ? -12.984 -2.366 15.024 1.00 95.94 107 THR A O 1
ATOM 853 N N . GLN A 1 108 ? -13.484 -2.825 17.173 1.00 95.44 108 GLN A N 1
ATOM 854 C CA . GLN A 1 108 ? -14.369 -3.951 16.888 1.00 95.44 108 GLN A CA 1
ATOM 855 C C . GLN A 1 108 ? -15.588 -3.516 16.067 1.00 95.44 108 GLN A C 1
ATOM 857 O O . GLN A 1 108 ? -15.875 -4.134 15.047 1.00 95.44 108 GLN A O 1
ATOM 862 N N . GLU A 1 109 ? -16.249 -2.422 16.449 1.00 93.31 109 GLU A N 1
ATOM 863 C CA . GLU A 1 109 ? -17.396 -1.873 15.714 1.00 93.31 109 GLU A CA 1
ATOM 864 C C . GLU A 1 109 ? -17.059 -1.573 14.248 1.00 93.31 109 GLU A C 1
ATOM 866 O O . GLU A 1 109 ? -17.830 -1.917 13.352 1.00 93.31 109 GLU A O 1
ATOM 871 N N . ILE A 1 110 ? -15.893 -0.974 13.975 1.00 93.88 110 ILE A N 1
ATOM 872 C CA . ILE A 1 110 ? -15.486 -0.669 12.597 1.00 93.88 110 ILE A CA 1
ATOM 873 C C . ILE A 1 110 ? -15.244 -1.956 11.796 1.00 93.88 110 ILE A C 1
ATOM 875 O O . ILE A 1 110 ? -15.652 -2.024 10.637 1.00 93.88 110 ILE A O 1
ATOM 879 N N . ILE A 1 111 ? -14.624 -2.982 12.387 1.00 93.44 111 ILE A N 1
ATOM 880 C CA . ILE A 1 111 ? -14.424 -4.275 11.712 1.00 93.44 111 ILE A CA 1
ATOM 881 C C . ILE A 1 111 ? -15.776 -4.938 11.420 1.00 93.44 111 ILE A C 1
ATOM 883 O O . ILE A 1 111 ? -16.038 -5.335 10.285 1.00 93.44 111 ILE A O 1
ATOM 887 N N . GLU A 1 112 ? -16.656 -5.013 12.419 1.00 9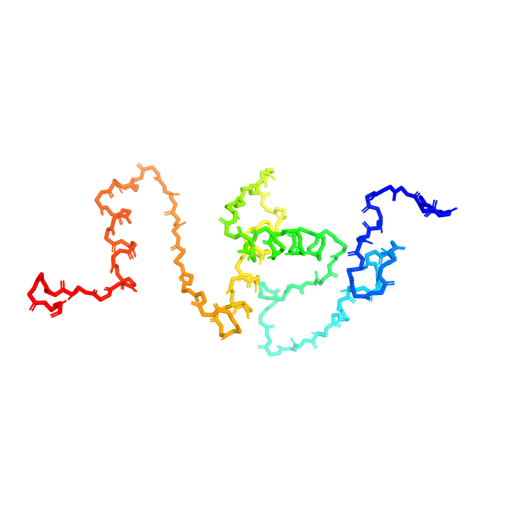2.94 112 GLU A N 1
ATOM 888 C CA . GLU A 1 112 ? -17.981 -5.622 12.287 1.00 92.94 112 GLU A CA 1
ATOM 889 C C . GLU A 1 112 ? -18.894 -4.863 11.318 1.00 92.94 112 GLU A C 1
ATOM 891 O O . GLU A 1 112 ? -19.759 -5.480 10.705 1.00 92.94 112 GLU A O 1
ATOM 896 N N . SER A 1 113 ? -18.684 -3.557 11.109 1.00 91.81 113 SER A N 1
ATOM 897 C CA . SER A 1 113 ? -19.490 -2.745 10.181 1.00 91.81 113 SER A CA 1
ATOM 898 C C . SER A 1 113 ? -19.465 -3.239 8.727 1.00 91.81 113 SER A C 1
ATOM 900 O O . SER A 1 113 ? -20.341 -2.885 7.939 1.00 91.81 113 SER A O 1
ATOM 902 N N . LYS A 1 114 ? -18.465 -4.052 8.362 1.00 89.69 114 LYS A N 1
ATOM 903 C CA . LYS A 1 114 ? -18.315 -4.663 7.033 1.00 89.69 114 LYS A CA 1
ATOM 904 C C . LYS A 1 114 ? -18.736 -6.134 6.986 1.00 89.69 114 LYS A C 1
ATOM 906 O O . LYS A 1 114 ? -18.595 -6.761 5.940 1.00 89.69 114 LYS A O 1
ATOM 911 N N . LEU A 1 115 ? -19.237 -6.682 8.091 1.00 90.38 115 LEU A N 1
ATOM 912 C CA . LEU A 1 115 ? -19.643 -8.078 8.216 1.00 90.38 115 LEU A CA 1
ATOM 913 C C . LEU A 1 115 ? -21.160 -8.184 8.383 1.00 90.38 115 LEU A C 1
ATOM 915 O O . LEU A 1 115 ? -21.786 -7.414 9.109 1.00 90.38 115 LEU A O 1
A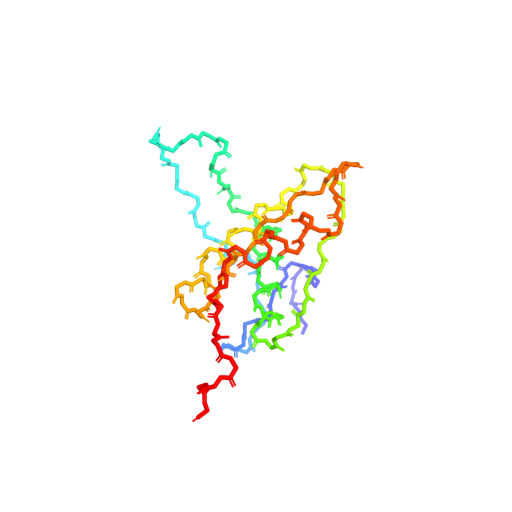TOM 919 N N . GLU A 1 116 ? -21.760 -9.197 7.766 1.00 87.06 116 GLU A N 1
ATOM 920 C CA . GLU A 1 116 ? -23.153 -9.547 8.033 1.00 87.06 116 GLU A CA 1
ATOM 921 C C . GLU A 1 116 ? -23.247 -10.479 9.245 1.00 87.06 116 GLU A C 1
ATOM 923 O O . GLU A 1 116 ? -22.595 -11.526 9.312 1.00 87.06 116 GLU A O 1
ATOM 928 N N . LYS A 1 117 ? -24.103 -10.127 10.211 1.00 82.38 117 LYS A N 1
ATOM 929 C CA . LYS A 1 117 ? -24.367 -10.980 11.375 1.00 82.38 117 LYS A CA 1
ATOM 930 C C . LYS A 1 117 ? -25.193 -12.194 10.953 1.00 82.38 117 LYS A C 1
ATOM 932 O O . LYS A 1 117 ? -26.412 -12.108 10.813 1.00 82.38 117 LYS A O 1
ATOM 937 N N . LYS A 1 118 ? -24.550 -13.353 10.813 1.00 81.69 118 LYS A N 1
ATOM 938 C CA . LYS A 1 118 ? -25.260 -14.630 10.658 1.00 81.69 118 LYS A CA 1
ATOM 939 C C . LYS A 1 118 ? -25.784 -15.116 12.013 1.00 81.69 118 LYS A C 1
ATOM 941 O O . LYS A 1 118 ? -25.058 -15.123 13.006 1.00 81.69 118 LYS A O 1
ATOM 946 N N . ARG A 1 119 ? -27.060 -15.520 12.074 1.00 79.88 119 ARG A N 1
ATOM 947 C CA . ARG A 1 119 ? -27.643 -16.153 13.273 1.00 79.88 119 ARG A CA 1
ATOM 948 C C . ARG A 1 119 ? -27.040 -17.549 13.450 1.00 79.88 119 ARG A C 1
ATOM 950 O O . ARG A 1 119 ? -26.887 -18.270 12.471 1.00 79.88 119 ARG A O 1
ATOM 957 N N . LYS A 1 120 ? -26.774 -17.950 14.699 1.00 71.12 120 LYS A N 1
ATOM 958 C CA . LYS A 1 120 ? -26.162 -19.246 15.071 1.00 71.12 120 LYS A CA 1
ATOM 959 C C . LYS A 1 120 ? -26.919 -20.506 14.597 1.00 71.12 120 LYS A C 1
ATOM 961 O O . LYS A 1 120 ? -26.375 -21.591 14.731 1.00 71.12 120 LYS A O 1
ATOM 966 N N . ASN A 1 121 ? -28.121 -20.377 14.028 1.00 61.03 121 ASN A N 1
ATOM 967 C CA . ASN A 1 121 ? -28.986 -21.503 13.652 1.00 61.03 121 ASN A CA 1
ATOM 968 C C . ASN A 1 121 ? -29.048 -21.760 12.134 1.00 61.03 121 ASN A C 1
ATOM 970 O O . ASN A 1 121 ? -30.027 -22.326 11.660 1.00 61.03 121 ASN A O 1
ATOM 974 N N . ILE A 1 122 ? -28.055 -21.307 11.364 1.00 55.72 122 ILE A N 1
ATOM 975 C CA . ILE A 1 122 ? -27.952 -21.603 9.929 1.00 55.72 122 ILE A CA 1
ATOM 976 C C . ILE A 1 122 ? -26.672 -22.419 9.722 1.00 55.72 122 ILE A C 1
ATOM 978 O O . ILE A 1 122 ? -25.591 -21.851 9.555 1.00 55.72 122 ILE A O 1
ATOM 982 N N . LEU A 1 123 ? -26.822 -23.739 9.816 1.00 46.28 123 LEU A N 1
ATOM 983 C CA . LEU A 1 123 ? -25.885 -24.782 9.393 1.00 46.28 123 LEU A CA 1
ATOM 984 C C . LEU A 1 123 ? -26.620 -25.648 8.373 1.00 46.28 123 LEU A C 1
ATOM 986 O O . LEU A 1 123 ? -27.790 -25.987 8.665 1.00 46.28 123 LEU A O 1
#

Radius of gyration: 18.67 Å; chains: 1; bounding box: 53×42×40 Å

Secondary structure (DSSP, 8-state):
--SSS-TTSEEEETTTTEEEEGGGGPPPP---TTS-GGGPPPP-HHHHHHHHHHHHHHHTT------S-TTSSHHHHHHHHHHHHHHHH----------TT--HHHHHHHHHTTS----TT--

Foldseek 3Di:
DDPDDDPLQWDQDPVVRDTHGLVVVFDDQDDDPVDPPVLGDHGDSVLSVVLVVCVVCVVVPHDDDDDDDPPPCPVVSVVVSQVVCCVVPVHDDQDDDDDPPDDPVNVVCSVCVSPDDDDPPDD

pLDDT: mean 90.14, std 8.28, range [46.28, 97.31]

Sequence (123 aa):
LPSSGDLWSIHVDFDTKRMDPWERIIPTFKYSRDIPFFEMLVPTTDTVRFGYLMEKLLAVKHSVLFTGITGVGKTVIAKGLLTRIQESAGYVPVYLNFSAQTSSARTQEIIESKLEKKRKNIL